Protein AF-A0A7S1SJR2-F1 (afdb_monomer_lite)

Secondary structure (DSSP, 8-state):
--TT--SEEEHHHHHHHHHHH-TT--HHHHHHHHHHHHHT-TT-SSEEEHHHHHHHHHHHHHT----------TTSSTTS-SSPPP--------------------------------------------------------

Foldseek 3Di:
DDPPPPQKAALVRVLVVVCVVPVPDDPVNSVVLSVLLCVQPPVNPNIDGPVSNVVSVVVVVVVPPVPPPPVVVPPPPPPPCPDPDDDDPDDDDDDDDDDDPDDDDPDDDPPPPPPPPPPPPPPPPPDDDDDDDDDDDDDDDD

Organism: NCBI:txid63592

Sequence (142 aa):
MDPRRAGYLDYGQIAKLLRGACSTVNNHHLRAVVHQCHAHDTNALGQLSYMELIQVLHMADVCIEPEPMVLKTAKAQAKEWRHGPPPVKSQRSADVPVEHCEAEVLGGAFGQDIRLSAEFEQRTDPHGAAASAYRSERAHSG

Structure (mmCIF, N/CA/C/O backbone):
data_AF-A0A7S1SJR2-F1
#
_entry.id   AF-A0A7S1SJR2-F1
#
loop_
_atom_site.group_PDB
_atom_site.id
_atom_site.type_symbol
_atom_site.label_atom_id
_atom_site.label_alt_id
_atom_site.label_comp_id
_atom_site.label_asym_id
_atom_site.label_entity_id
_atom_site.label_seq_id
_atom_site.pdbx_PDB_ins_code
_atom_site.Cartn_x
_atom_site.Cartn_y
_atom_site.Cartn_z
_atom_site.occupancy
_atom_site.B_iso_or_equiv
_atom_site.auth_seq_id
_atom_site.auth_comp_id
_atom_site.auth_asym_id
_atom_site.auth_atom_id
_atom_site.pdbx_PDB_model_num
ATOM 1 N N . MET A 1 1 ? -9.067 -8.487 -2.986 1.00 60.16 1 MET A N 1
ATOM 2 C CA . MET A 1 1 ? -8.695 -9.887 -3.279 1.00 60.16 1 MET A CA 1
ATOM 3 C C . MET A 1 1 ? -8.706 -10.042 -4.790 1.00 60.16 1 MET A C 1
ATOM 5 O O . MET A 1 1 ? -9.707 -9.647 -5.375 1.00 60.16 1 MET A O 1
ATOM 9 N N . ASP A 1 2 ? -7.588 -10.480 -5.384 1.00 78.38 2 ASP A N 1
ATOM 10 C CA . ASP A 1 2 ? -7.322 -10.465 -6.837 1.00 78.38 2 ASP A CA 1
ATOM 11 C C . ASP A 1 2 ? -8.315 -11.370 -7.593 1.00 78.38 2 ASP A C 1
ATOM 13 O O . ASP A 1 2 ? -8.214 -12.599 -7.516 1.00 78.38 2 ASP A O 1
ATOM 17 N N . PRO A 1 3 ? -9.288 -10.794 -8.322 1.00 79.12 3 PRO A N 1
ATOM 18 C CA . PRO A 1 3 ? -10.309 -11.578 -9.005 1.00 79.12 3 PRO A CA 1
ATOM 19 C C . PRO A 1 3 ? -9.767 -12.300 -10.243 1.00 79.12 3 PRO A C 1
ATOM 21 O O . PRO A 1 3 ? -10.426 -13.202 -10.753 1.00 79.12 3 PRO A O 1
ATOM 24 N N . ARG A 1 4 ? -8.589 -11.908 -10.746 1.00 86.12 4 ARG A N 1
ATOM 25 C CA . ARG A 1 4 ? -8.010 -12.432 -11.988 1.00 86.12 4 ARG A CA 1
ATOM 26 C C . ARG A 1 4 ? -6.876 -13.420 -11.742 1.00 86.12 4 ARG A C 1
ATOM 28 O O . ARG A 1 4 ? -6.437 -14.049 -12.698 1.00 86.12 4 ARG A O 1
ATOM 35 N N . ARG A 1 5 ? -6.426 -13.575 -10.489 1.00 87.12 5 ARG A N 1
ATOM 36 C CA . ARG A 1 5 ? -5.244 -14.378 -10.121 1.00 87.12 5 ARG A CA 1
ATOM 37 C C . ARG A 1 5 ? -4.029 -14.020 -10.983 1.00 87.12 5 ARG A C 1
ATOM 39 O O . ARG A 1 5 ? -3.245 -14.889 -11.351 1.00 87.12 5 ARG A O 1
ATOM 46 N N . ALA A 1 6 ? -3.906 -12.741 -11.325 1.00 90.19 6 ALA A N 1
ATOM 47 C CA . ALA A 1 6 ? -2.816 -12.222 -12.133 1.00 90.19 6 ALA A CA 1
ATOM 48 C C . ALA A 1 6 ? -1.496 -12.201 -11.347 1.00 90.19 6 ALA A C 1
ATOM 50 O O . ALA A 1 6 ? -0.434 -12.130 -11.954 1.00 90.19 6 ALA A O 1
ATOM 51 N N . GLY A 1 7 ? -1.558 -12.269 -10.010 1.00 93.62 7 GLY A N 1
ATOM 52 C CA . GLY A 1 7 ? -0.378 -12.171 -9.145 1.00 93.62 7 GLY A CA 1
ATOM 53 C C . GLY A 1 7 ? 0.056 -10.728 -8.873 1.00 93.62 7 GLY A C 1
ATOM 54 O O . GLY A 1 7 ? 1.083 -10.508 -8.229 1.00 93.62 7 GLY A O 1
ATOM 55 N N . TYR A 1 8 ? -0.753 -9.765 -9.321 1.00 95.75 8 TYR A N 1
ATOM 56 C CA . TYR A 1 8 ? -0.559 -8.334 -9.133 1.00 95.75 8 TYR A CA 1
ATOM 57 C C . TYR A 1 8 ? -1.798 -7.723 -8.486 1.00 95.75 8 TYR A C 1
ATOM 59 O O . TYR A 1 8 ? -2.928 -8.137 -8.753 1.00 95.75 8 TYR A O 1
ATOM 67 N N . LEU A 1 9 ? -1.582 -6.727 -7.635 1.00 94.94 9 LEU A N 1
ATOM 68 C CA . LEU A 1 9 ? -2.630 -6.006 -6.931 1.00 94.94 9 LEU A CA 1
ATOM 69 C C . LEU A 1 9 ? -2.511 -4.515 -7.238 1.00 94.94 9 LEU A C 1
ATOM 71 O O . LEU A 1 9 ? -1.492 -3.893 -6.946 1.00 94.94 9 LEU A O 1
ATOM 75 N N . ASP A 1 10 ? -3.578 -3.939 -7.791 1.00 95.44 10 ASP A N 1
ATOM 76 C CA . ASP A 1 10 ? -3.702 -2.487 -7.913 1.00 95.44 10 ASP A CA 1
ATOM 77 C C . ASP A 1 10 ? -3.899 -1.835 -6.526 1.00 95.44 10 ASP A C 1
ATOM 79 O O . ASP A 1 10 ? -4.357 -2.469 -5.565 1.00 95.44 10 ASP A O 1
ATOM 83 N N . TYR A 1 11 ? -3.582 -0.544 -6.400 1.00 95.25 11 TYR A N 1
ATOM 84 C CA . TYR A 1 11 ? -3.700 0.169 -5.120 1.00 95.25 11 TYR A CA 1
ATOM 85 C C . TYR A 1 11 ? -5.126 0.163 -4.545 1.00 95.25 11 TYR A C 1
ATOM 87 O O . TYR A 1 11 ? -5.310 0.162 -3.325 1.00 95.25 11 TYR A O 1
ATOM 95 N N . GLY A 1 12 ? -6.150 0.124 -5.402 1.00 95.12 12 GLY A N 1
ATOM 96 C CA . GLY A 1 12 ? -7.546 0.051 -4.977 1.00 95.12 12 GLY A CA 1
ATOM 97 C C . GLY A 1 12 ? -7.889 -1.298 -4.343 1.00 95.12 12 GLY A C 1
ATOM 98 O O . GLY A 1 12 ? -8.612 -1.360 -3.348 1.00 95.12 12 GLY A O 1
ATOM 99 N N . GLN A 1 13 ? -7.350 -2.386 -4.882 1.00 95.19 13 GLN A N 1
ATOM 100 C CA . GLN A 1 13 ? -7.478 -3.741 -4.373 1.00 95.19 13 GLN A CA 1
ATOM 101 C C . GLN A 1 13 ? -6.706 -3.912 -3.070 1.00 95.19 13 GLN A C 1
ATOM 103 O O . GLN A 1 13 ? -7.237 -4.554 -2.164 1.00 95.19 13 GLN A O 1
ATOM 108 N N . ILE A 1 14 ? -5.520 -3.305 -2.949 1.00 94.38 14 ILE A N 1
ATOM 109 C CA . ILE A 1 14 ? -4.755 -3.254 -1.694 1.00 94.38 14 ILE A CA 1
ATOM 110 C C . ILE A 1 14 ? -5.565 -2.508 -0.626 1.00 94.38 14 ILE A C 1
ATOM 112 O O . ILE A 1 14 ? -5.790 -3.040 0.458 1.00 94.38 14 ILE A O 1
ATOM 116 N N . ALA A 1 15 ? -6.103 -1.325 -0.936 1.00 94.75 15 ALA A N 1
ATOM 117 C CA . ALA A 1 15 ? -6.919 -0.561 0.009 1.00 94.75 15 ALA A CA 1
ATOM 118 C C . ALA A 1 15 ? -8.188 -1.319 0.444 1.00 94.75 15 ALA A C 1
ATOM 120 O O . ALA A 1 15 ? -8.528 -1.344 1.629 1.00 94.75 15 ALA A O 1
ATOM 121 N N . LYS A 1 16 ? -8.874 -1.981 -0.499 1.00 94.50 16 LYS A N 1
ATOM 122 C CA . LYS A 1 16 ? -10.027 -2.849 -0.204 1.00 94.50 16 LYS A CA 1
ATOM 123 C C . LYS A 1 16 ? -9.636 -4.040 0.670 1.00 94.50 16 LYS A C 1
ATOM 125 O O . LYS A 1 16 ? -10.393 -4.392 1.569 1.00 94.50 16 LYS A O 1
ATOM 130 N N . LEU A 1 17 ? -8.477 -4.649 0.418 1.00 92.69 17 LEU A N 1
ATOM 131 C CA . LEU A 1 17 ? -7.954 -5.758 1.214 1.00 92.69 17 LEU A CA 1
ATOM 132 C C . LEU A 1 17 ? -7.677 -5.312 2.654 1.00 92.69 17 LEU A C 1
ATOM 134 O O . LEU A 1 17 ? -8.177 -5.941 3.579 1.00 92.69 17 LEU A O 1
ATOM 138 N N . LEU A 1 18 ? -6.965 -4.200 2.843 1.00 92.38 18 LEU A N 1
ATOM 139 C CA . LEU A 1 18 ? -6.646 -3.660 4.168 1.00 92.38 18 LEU A CA 1
ATOM 140 C C . LEU A 1 18 ? -7.903 -3.275 4.954 1.00 92.38 18 LEU A C 1
ATOM 142 O O . LEU A 1 18 ? -8.019 -3.602 6.131 1.00 92.38 18 LEU A O 1
ATOM 146 N N . ARG A 1 19 ? -8.882 -2.645 4.293 1.00 93.94 19 ARG A N 1
ATOM 147 C CA . ARG A 1 19 ? -10.172 -2.309 4.913 1.00 93.94 19 ARG A CA 1
ATOM 148 C C . ARG A 1 19 ? -10.999 -3.549 5.266 1.00 93.94 19 ARG A C 1
ATOM 150 O O . ARG A 1 19 ? -11.718 -3.532 6.258 1.00 93.94 19 ARG A O 1
ATOM 157 N N . GLY A 1 20 ? -10.908 -4.607 4.461 1.00 93.75 20 GLY A N 1
ATOM 158 C CA . GLY A 1 20 ? -11.555 -5.889 4.746 1.00 93.75 20 GLY A CA 1
ATOM 159 C C . GLY A 1 20 ? -10.886 -6.655 5.889 1.00 93.75 20 GLY A C 1
ATOM 160 O O . GLY A 1 20 ? -11.577 -7.292 6.674 1.00 93.75 20 GLY A O 1
ATOM 161 N N . ALA A 1 21 ? -9.559 -6.567 6.002 1.00 91.06 21 ALA A N 1
ATOM 162 C CA . ALA A 1 21 ? -8.794 -7.196 7.076 1.00 91.06 21 ALA A CA 1
ATOM 163 C C . ALA A 1 21 ? -8.952 -6.462 8.415 1.00 91.06 21 ALA A C 1
ATOM 165 O O . ALA A 1 21 ? -8.946 -7.093 9.468 1.00 91.06 21 ALA A O 1
ATOM 166 N N . CYS A 1 22 ? -9.100 -5.135 8.384 1.00 91.56 22 CYS A N 1
ATOM 167 C CA . CYS A 1 22 ? -9.219 -4.319 9.581 1.00 91.56 22 CYS A CA 1
ATOM 168 C C . CYS A 1 22 ? -10.207 -3.163 9.352 1.00 91.56 22 CYS A C 1
ATOM 170 O O . CYS A 1 22 ? -9.918 -2.176 8.672 1.00 91.56 22 CYS A O 1
ATOM 172 N N . SER A 1 23 ? -11.399 -3.286 9.940 1.00 92.56 23 SER A N 1
ATOM 173 C CA . SER A 1 23 ? -12.489 -2.312 9.789 1.00 92.56 23 SER A CA 1
ATOM 174 C C . SER A 1 23 ? -12.237 -0.991 10.522 1.00 92.56 23 SER A C 1
ATOM 176 O O . SER A 1 23 ? -12.874 0.013 10.212 1.00 92.56 23 SER A O 1
ATOM 178 N N . THR A 1 24 ? -11.294 -0.965 11.467 1.00 93.25 24 THR A N 1
ATOM 179 C CA . THR A 1 24 ? -10.934 0.226 12.252 1.00 93.25 24 THR A CA 1
ATOM 180 C C . THR A 1 24 ? -9.947 1.148 11.529 1.00 93.25 24 THR A C 1
ATOM 182 O O . THR A 1 24 ? -9.641 2.238 12.017 1.00 93.25 24 THR A O 1
ATOM 185 N N . VAL A 1 25 ? -9.445 0.754 10.353 1.00 91.50 25 VAL A N 1
ATOM 186 C CA . VAL A 1 25 ? -8.456 1.539 9.608 1.00 91.50 25 VAL A CA 1
ATOM 187 C C . VAL A 1 25 ? -9.111 2.759 8.955 1.00 91.50 25 VAL A C 1
ATOM 189 O O . VAL A 1 25 ? -9.926 2.652 8.036 1.00 91.50 25 VAL A O 1
ATOM 192 N N . ASN A 1 26 ? -8.694 3.948 9.391 1.00 95.19 26 ASN A N 1
ATOM 193 C CA . ASN A 1 26 ? -9.114 5.217 8.802 1.00 95.19 26 ASN A CA 1
ATOM 194 C C . ASN A 1 26 ? -8.533 5.411 7.380 1.00 95.19 26 ASN A C 1
ATOM 196 O O . ASN A 1 26 ? -7.458 4.912 7.045 1.00 95.19 26 ASN A O 1
ATOM 200 N N . ASN A 1 27 ? -9.209 6.213 6.550 1.00 93.81 27 ASN A N 1
ATOM 201 C CA . ASN A 1 27 ? -8.744 6.645 5.226 1.00 93.81 27 ASN A CA 1
ATOM 202 C C . ASN A 1 27 ? -7.329 7.240 5.255 1.00 93.81 27 ASN A C 1
ATOM 204 O O . ASN A 1 27 ? -6.569 7.051 4.308 1.00 93.81 27 ASN A O 1
ATOM 208 N N . HIS A 1 28 ? -6.969 7.943 6.333 1.00 93.38 28 HIS A N 1
ATOM 209 C CA . HIS A 1 28 ? -5.633 8.515 6.489 1.00 93.38 28 HIS A CA 1
ATOM 210 C C . HIS A 1 28 ? -4.544 7.432 6.565 1.00 93.38 28 HIS A C 1
ATOM 212 O O . HIS A 1 28 ? -3.560 7.500 5.833 1.00 93.38 28 HIS A O 1
ATOM 218 N N . HIS A 1 29 ? -4.763 6.383 7.366 1.00 90.62 29 HIS A N 1
ATOM 219 C CA . HIS A 1 29 ? -3.839 5.249 7.470 1.00 90.62 29 HIS A CA 1
ATOM 220 C C . HI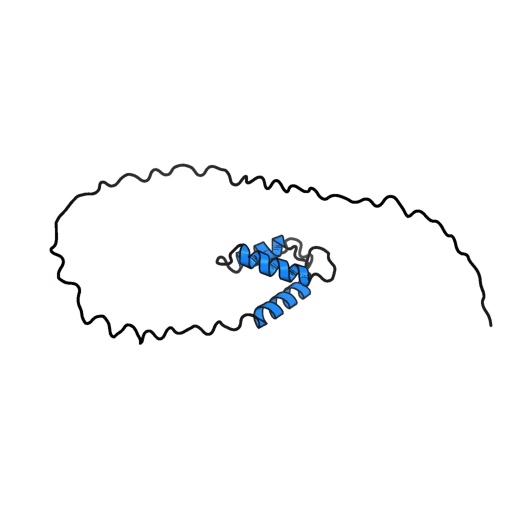S A 1 29 ? -3.746 4.480 6.150 1.00 90.62 29 HIS A C 1
ATOM 222 O O . HIS A 1 29 ? -2.650 4.152 5.708 1.00 90.62 29 HIS A O 1
ATOM 228 N N . LEU A 1 30 ? -4.878 4.260 5.469 1.00 93.12 30 LEU A N 1
ATOM 229 C CA . LEU A 1 30 ? -4.869 3.633 4.143 1.00 93.12 30 LEU A CA 1
ATOM 230 C C . LEU A 1 30 ? -4.043 4.441 3.142 1.00 93.12 30 LEU A C 1
ATOM 232 O O . LEU A 1 30 ? -3.276 3.858 2.384 1.00 93.12 30 LEU A O 1
ATOM 236 N N . ARG A 1 31 ? -4.157 5.775 3.152 1.00 94.50 31 ARG A N 1
ATOM 237 C CA . ARG A 1 31 ? -3.366 6.641 2.271 1.00 94.50 31 ARG A CA 1
ATOM 238 C C . ARG A 1 31 ? -1.870 6.535 2.573 1.00 94.50 31 ARG A C 1
ATOM 240 O O . ARG A 1 31 ? -1.088 6.478 1.631 1.00 94.50 31 ARG A O 1
ATOM 247 N N . ALA A 1 32 ? -1.483 6.456 3.846 1.00 91.31 32 ALA A N 1
ATOM 248 C CA . ALA A 1 32 ? -0.088 6.257 4.238 1.00 91.31 32 ALA A CA 1
ATOM 249 C C . ALA A 1 32 ? 0.461 4.906 3.747 1.00 91.31 32 ALA A C 1
ATOM 251 O O . ALA A 1 32 ? 1.538 4.861 3.155 1.00 91.31 32 ALA A O 1
ATOM 252 N N . VAL A 1 33 ? -0.302 3.820 3.909 1.00 91.31 33 VAL A N 1
ATOM 253 C CA . VAL A 1 33 ? 0.106 2.487 3.434 1.00 91.31 33 VAL A CA 1
ATOM 254 C C . VAL A 1 33 ? 0.186 2.437 1.908 1.00 91.31 33 VAL A C 1
ATOM 256 O O . VAL A 1 33 ? 1.158 1.921 1.366 1.00 91.31 33 VAL A O 1
ATOM 259 N N . VAL A 1 34 ? -0.790 3.010 1.199 1.00 93.56 34 VAL A N 1
ATOM 260 C CA . VAL A 1 34 ? -0.770 3.079 -0.273 1.00 93.56 34 VAL A CA 1
ATOM 261 C C . VAL A 1 34 ? 0.407 3.917 -0.770 1.00 93.56 34 VAL A C 1
ATOM 263 O O . VAL A 1 34 ? 1.062 3.526 -1.730 1.00 93.56 34 VAL A O 1
ATOM 266 N N . HIS A 1 35 ? 0.723 5.028 -0.100 1.00 93.56 35 HIS A N 1
ATOM 267 C CA . HIS A 1 35 ? 1.904 5.827 -0.421 1.00 93.56 35 HIS A CA 1
ATOM 268 C C . HIS A 1 35 ? 3.201 5.022 -0.243 1.00 93.56 35 HIS A C 1
ATOM 270 O O . HIS A 1 35 ? 4.084 5.098 -1.092 1.00 93.56 35 HIS A O 1
ATOM 276 N N . GLN A 1 36 ? 3.302 4.200 0.807 1.00 91.81 36 GLN A N 1
ATOM 277 C CA . GLN A 1 36 ? 4.444 3.294 0.961 1.00 91.81 36 GLN A CA 1
ATOM 278 C C . GLN A 1 36 ? 4.484 2.215 -0.121 1.00 91.81 36 GLN A C 1
ATOM 280 O O . GLN A 1 36 ? 5.538 1.961 -0.691 1.00 91.81 36 GLN A O 1
ATOM 285 N N . CYS A 1 37 ? 3.339 1.638 -0.489 1.00 94.31 37 CYS A N 1
ATOM 286 C CA . CYS A 1 37 ? 3.277 0.700 -1.611 1.00 94.31 37 CYS A CA 1
ATOM 287 C C . CYS A 1 37 ? 3.785 1.348 -2.908 1.00 94.31 37 CYS A C 1
ATOM 289 O O . CYS A 1 37 ? 4.523 0.717 -3.653 1.00 94.31 37 CYS A O 1
ATOM 291 N N . HIS A 1 38 ? 3.438 2.614 -3.157 1.00 95.00 38 HIS A N 1
ATOM 292 C CA . HIS A 1 38 ? 3.920 3.360 -4.319 1.00 95.00 38 HIS A CA 1
ATOM 293 C C . HIS A 1 38 ? 5.441 3.572 -4.295 1.00 95.00 38 HIS A C 1
ATOM 295 O O . HIS A 1 38 ? 6.087 3.454 -5.329 1.00 95.00 38 HIS A O 1
ATOM 301 N N . ALA A 1 39 ? 6.036 3.846 -3.131 1.00 93.25 39 ALA A N 1
ATOM 302 C CA . ALA A 1 39 ? 7.491 3.978 -3.003 1.00 93.25 39 ALA A CA 1
ATOM 303 C C . ALA A 1 39 ? 8.247 2.667 -3.300 1.00 93.25 39 ALA A C 1
ATOM 305 O O . ALA A 1 39 ? 9.412 2.703 -3.689 1.00 93.25 39 ALA A O 1
ATOM 306 N N . HIS A 1 40 ? 7.577 1.524 -3.135 1.00 92.69 40 HIS A N 1
ATOM 307 C CA . HIS A 1 40 ? 8.121 0.189 -3.377 1.00 92.69 40 HIS A CA 1
ATOM 308 C C . HIS A 1 40 ? 7.704 -0.426 -4.725 1.00 92.69 40 HIS A C 1
ATOM 310 O O . HIS A 1 40 ? 8.132 -1.536 -5.034 1.00 92.69 40 HIS A O 1
ATOM 316 N N . ASP A 1 41 ? 6.915 0.280 -5.543 1.00 95.25 41 ASP A N 1
ATOM 317 C CA . ASP A 1 41 ? 6.620 -0.121 -6.922 1.00 95.25 41 ASP A CA 1
ATOM 318 C C . ASP A 1 41 ? 7.832 0.187 -7.811 1.00 95.25 41 ASP A C 1
ATOM 320 O O . ASP A 1 41 ? 7.947 1.249 -8.425 1.00 95.25 41 ASP A O 1
ATOM 324 N N . THR A 1 42 ? 8.771 -0.758 -7.850 1.00 92.38 42 THR A N 1
ATOM 325 C CA . THR A 1 42 ? 10.034 -0.611 -8.588 1.00 92.38 42 THR A CA 1
ATOM 326 C C . THR A 1 42 ? 9.839 -0.495 -10.098 1.00 92.38 42 THR A C 1
ATOM 328 O O . THR A 1 42 ? 10.683 0.077 -10.786 1.00 92.38 42 THR A O 1
ATOM 331 N N . ASN A 1 43 ? 8.722 -1.010 -10.612 1.00 92.88 43 ASN A N 1
ATOM 332 C CA . ASN A 1 43 ? 8.427 -1.053 -12.040 1.00 92.88 43 ASN A CA 1
ATOM 333 C C . ASN A 1 43 ? 7.518 0.102 -12.494 1.00 92.88 43 ASN A C 1
ATOM 335 O O . ASN A 1 43 ? 7.271 0.233 -13.693 1.00 92.88 43 ASN A O 1
ATOM 339 N N . ALA A 1 44 ? 7.030 0.929 -11.559 1.00 91.50 44 ALA A N 1
ATOM 340 C CA . ALA A 1 44 ? 6.111 2.042 -11.800 1.00 91.50 44 ALA A CA 1
ATOM 341 C C . ALA A 1 44 ? 4.871 1.645 -12.624 1.00 91.50 44 ALA A C 1
ATOM 343 O O . ALA A 1 44 ? 4.383 2.411 -13.459 1.00 91.50 44 ALA A O 1
ATOM 344 N N . LEU A 1 45 ? 4.361 0.427 -12.410 1.00 94.62 45 LEU A N 1
ATOM 345 C CA . LEU A 1 45 ? 3.210 -0.100 -13.151 1.00 94.62 45 LEU A CA 1
ATOM 346 C C . LEU A 1 45 ? 1.871 0.290 -12.511 1.00 94.62 45 LEU A C 1
ATOM 348 O O . LEU A 1 45 ? 0.815 0.008 -13.079 1.00 94.62 45 LEU A O 1
ATOM 352 N N . GLY A 1 46 ? 1.895 0.909 -11.328 1.00 95.06 46 GLY A N 1
ATOM 353 C CA . GLY A 1 46 ? 0.695 1.220 -10.556 1.00 95.06 46 GLY A CA 1
ATOM 354 C C . GLY A 1 46 ? 0.057 -0.019 -9.918 1.00 95.06 46 GLY A C 1
ATOM 355 O O . GLY A 1 46 ? -1.116 0.001 -9.535 1.00 95.06 46 GLY A O 1
ATOM 356 N N . GLN A 1 47 ? 0.814 -1.112 -9.837 1.00 96.25 47 GLN A N 1
ATOM 357 C CA . GLN A 1 47 ? 0.395 -2.392 -9.283 1.00 96.25 47 GLN A CA 1
ATOM 358 C C . GLN A 1 47 ? 1.597 -3.072 -8.635 1.00 96.25 47 GLN A C 1
ATOM 360 O O . GLN A 1 47 ? 2.699 -3.024 -9.170 1.00 96.25 47 GLN A O 1
ATOM 365 N N . LEU A 1 48 ? 1.373 -3.734 -7.502 1.00 96.06 48 LEU A N 1
ATOM 366 C CA . LEU A 1 48 ? 2.423 -4.470 -6.806 1.00 96.06 48 LEU A CA 1
ATOM 367 C C . LEU A 1 48 ? 2.273 -5.958 -7.068 1.00 96.06 48 LEU A C 1
ATOM 369 O O . LEU A 1 48 ? 1.172 -6.510 -6.976 1.00 96.06 48 LEU A O 1
ATOM 373 N N . SER A 1 49 ? 3.391 -6.622 -7.331 1.00 94.88 49 SER A N 1
ATOM 374 C CA . SER A 1 49 ? 3.453 -8.073 -7.228 1.00 94.88 49 SER A CA 1
ATOM 375 C C . SER A 1 49 ? 3.235 -8.515 -5.778 1.00 94.88 49 SER A C 1
ATOM 377 O O . SER A 1 49 ? 3.474 -7.773 -4.821 1.00 94.88 49 SER A O 1
ATOM 379 N N . TYR A 1 50 ? 2.814 -9.765 -5.592 1.00 90.38 50 TYR A N 1
ATOM 380 C CA . TYR A 1 50 ? 2.654 -10.331 -4.251 1.00 90.38 50 TYR A CA 1
ATOM 381 C C . TYR A 1 50 ? 3.949 -10.268 -3.417 1.00 90.38 50 TYR A C 1
ATOM 383 O O . TYR A 1 50 ? 3.900 -10.028 -2.213 1.00 90.38 50 TYR A O 1
ATOM 391 N N . MET A 1 51 ? 5.109 -10.421 -4.066 1.00 92.19 51 MET A N 1
ATOM 392 C CA . MET A 1 51 ? 6.417 -10.335 -3.411 1.00 92.19 51 MET A CA 1
ATOM 393 C C . MET A 1 51 ? 6.731 -8.919 -2.919 1.00 92.19 51 MET A C 1
ATOM 395 O O . MET A 1 51 ? 7.154 -8.763 -1.775 1.00 92.19 51 MET A O 1
ATOM 399 N N . GLU A 1 52 ? 6.485 -7.894 -3.739 1.00 93.75 52 GLU A N 1
ATOM 400 C CA . GLU A 1 52 ? 6.666 -6.490 -3.340 1.00 93.75 52 GLU A CA 1
ATOM 401 C C . GLU A 1 52 ? 5.715 -6.123 -2.196 1.00 93.75 52 GLU A C 1
ATOM 403 O O . GLU A 1 52 ? 6.125 -5.499 -1.220 1.00 93.75 52 GLU A O 1
ATOM 408 N N . LEU A 1 53 ? 4.459 -6.582 -2.251 1.00 91.75 53 LEU A N 1
ATOM 409 C CA . LEU A 1 53 ? 3.504 -6.344 -1.170 1.00 91.75 53 LEU A CA 1
ATOM 410 C C . LEU A 1 53 ? 3.953 -6.987 0.153 1.00 91.75 53 LEU A C 1
ATOM 412 O O . LEU A 1 53 ? 3.850 -6.346 1.197 1.00 91.75 53 LEU A O 1
ATOM 416 N N . ILE A 1 54 ? 4.469 -8.222 0.134 1.00 89.19 54 ILE A N 1
ATOM 417 C CA . ILE A 1 54 ? 5.017 -8.868 1.340 1.00 89.19 54 ILE A CA 1
ATOM 418 C C . ILE A 1 54 ? 6.193 -8.069 1.900 1.00 89.19 54 ILE A C 1
ATOM 420 O O . ILE A 1 54 ? 6.278 -7.893 3.112 1.00 89.19 54 ILE A O 1
ATOM 424 N N . GLN A 1 55 ? 7.089 -7.572 1.045 1.00 90.50 55 GLN A N 1
ATOM 425 C CA . GLN A 1 55 ? 8.218 -6.754 1.491 1.00 90.50 55 GLN A CA 1
ATOM 426 C C . GLN A 1 55 ? 7.740 -5.479 2.188 1.00 90.50 55 GLN A C 1
ATOM 428 O O . GLN A 1 55 ? 8.200 -5.187 3.290 1.00 90.50 55 GLN A O 1
ATOM 433 N N . VAL A 1 56 ? 6.768 -4.774 1.601 1.00 91.00 56 VAL A N 1
ATOM 434 C CA . VAL A 1 56 ? 6.155 -3.585 2.214 1.00 91.00 56 VAL A CA 1
ATOM 435 C C . VAL A 1 56 ? 5.529 -3.927 3.566 1.00 91.00 56 VAL A C 1
ATOM 437 O O . VAL A 1 56 ? 5.720 -3.192 4.532 1.00 91.00 56 VAL A O 1
ATOM 440 N N . LEU A 1 57 ? 4.810 -5.049 3.658 1.00 86.75 57 LEU A N 1
ATOM 441 C CA . LEU A 1 57 ? 4.188 -5.484 4.909 1.00 86.75 57 LEU A CA 1
ATOM 442 C C . LEU A 1 57 ? 5.225 -5.855 5.970 1.00 86.75 57 LEU A C 1
ATOM 444 O O . LEU A 1 57 ? 5.077 -5.422 7.103 1.00 86.75 57 LEU A O 1
ATOM 448 N N . HIS A 1 58 ? 6.293 -6.573 5.618 1.00 86.94 58 HIS A N 1
ATOM 449 C CA . HIS A 1 58 ? 7.386 -6.860 6.551 1.00 86.94 58 HIS A CA 1
ATOM 450 C C . HIS A 1 58 ? 8.074 -5.583 7.037 1.00 86.94 58 HIS A C 1
ATOM 452 O O . HIS A 1 58 ? 8.382 -5.470 8.219 1.00 86.94 58 HIS A O 1
ATOM 458 N N . MET A 1 59 ? 8.293 -4.605 6.156 1.00 82.31 59 MET A N 1
ATOM 459 C CA . MET A 1 59 ? 8.861 -3.317 6.558 1.00 82.31 59 MET A CA 1
ATOM 460 C C . MET A 1 59 ? 7.917 -2.538 7.477 1.00 82.31 59 MET A C 1
ATOM 462 O O . MET A 1 59 ? 8.380 -1.897 8.416 1.00 82.31 59 MET A O 1
ATOM 466 N N . ALA A 1 60 ? 6.605 -2.622 7.245 1.00 78.88 60 ALA A N 1
ATOM 467 C CA . ALA A 1 60 ? 5.610 -2.019 8.121 1.00 78.88 60 ALA A CA 1
ATOM 468 C C . ALA A 1 60 ? 5.533 -2.720 9.489 1.00 78.88 60 ALA A C 1
ATOM 470 O O . ALA A 1 60 ? 5.402 -2.033 10.497 1.00 78.88 60 ALA A O 1
ATOM 471 N N . ASP A 1 61 ? 5.656 -4.050 9.534 1.00 71.50 61 ASP A N 1
ATOM 472 C CA . ASP A 1 61 ? 5.593 -4.855 10.765 1.00 71.50 61 ASP A CA 1
ATOM 473 C C . ASP A 1 61 ? 6.789 -4.575 11.689 1.00 71.50 61 ASP A C 1
ATOM 475 O O . ASP A 1 61 ? 6.630 -4.450 12.899 1.00 71.50 61 ASP A O 1
ATOM 479 N N . VAL A 1 62 ? 7.978 -4.343 11.116 1.00 54.97 62 VAL A N 1
ATOM 480 C CA . VAL A 1 62 ? 9.166 -3.882 11.865 1.00 54.97 62 VAL A CA 1
ATOM 481 C C . VAL A 1 62 ? 8.937 -2.509 12.516 1.00 54.97 62 VAL A C 1
ATOM 483 O O . VAL A 1 62 ? 9.579 -2.184 13.511 1.00 54.97 62 VAL A O 1
ATOM 486 N N . CYS A 1 63 ? 8.016 -1.701 11.989 1.00 53.88 63 CYS A N 1
ATOM 487 C CA . CYS A 1 63 ? 7.675 -0.398 12.557 1.00 53.88 63 CYS A CA 1
ATOM 488 C C . CYS A 1 63 ? 6.533 -0.446 13.577 1.00 53.88 63 CYS A C 1
ATOM 490 O O . CYS A 1 63 ? 6.310 0.555 14.261 1.00 53.88 63 CYS A O 1
ATOM 492 N N . ILE A 1 64 ? 5.828 -1.573 13.719 1.00 53.44 64 ILE A N 1
ATOM 493 C CA . ILE A 1 64 ? 4.906 -1.782 14.836 1.00 53.44 64 ILE A CA 1
ATOM 494 C C . ILE A 1 64 ? 5.747 -2.277 16.015 1.00 53.44 64 ILE A C 1
ATOM 496 O O . ILE A 1 64 ? 5.619 -3.408 16.478 1.00 53.44 64 ILE A O 1
ATOM 500 N N . GLU A 1 65 ? 6.623 -1.408 16.529 1.00 51.91 65 GLU A N 1
ATOM 501 C CA . GLU A 1 65 ? 6.988 -1.510 17.940 1.00 51.91 65 GLU A CA 1
ATOM 502 C C . GLU A 1 65 ? 5.646 -1.561 18.681 1.00 51.91 65 GLU A C 1
ATOM 504 O O . GLU A 1 65 ? 4.822 -0.661 18.466 1.00 51.91 65 GLU A O 1
ATOM 509 N N . PRO A 1 66 ? 5.346 -2.621 19.457 1.00 53.06 66 PRO A N 1
ATOM 510 C CA . PRO A 1 66 ? 4.133 -2.636 20.245 1.00 53.06 66 PRO A CA 1
ATOM 511 C C . PRO A 1 66 ? 4.243 -1.405 21.125 1.00 53.06 66 PRO A C 1
ATOM 513 O O . PRO A 1 66 ? 5.095 -1.392 22.013 1.00 53.06 66 PRO A O 1
ATOM 516 N N . GLU A 1 67 ? 3.461 -0.361 20.811 1.00 51.84 67 GLU A N 1
ATOM 517 C CA . GLU A 1 67 ? 3.406 0.866 21.601 1.00 51.84 67 GLU A CA 1
ATOM 518 C C . GLU A 1 67 ? 3.345 0.359 23.031 1.00 51.84 67 GLU A C 1
ATOM 520 O O . GLU A 1 67 ? 2.412 -0.408 23.313 1.00 51.84 67 GLU A O 1
ATOM 525 N N . PRO A 1 68 ? 4.392 0.586 23.856 1.00 54.91 68 PRO A N 1
ATOM 526 C CA . PRO A 1 68 ? 4.501 -0.088 25.131 1.00 54.91 68 PRO A CA 1
ATOM 527 C C . PRO A 1 68 ? 3.240 0.335 25.825 1.00 54.91 68 PRO A C 1
ATOM 529 O O . PRO A 1 68 ? 3.128 1.525 26.117 1.00 54.91 68 PRO A O 1
ATOM 532 N N . MET A 1 69 ? 2.263 -0.586 25.935 1.00 51.69 69 MET A N 1
ATOM 533 C CA . MET A 1 69 ? 0.939 -0.250 26.426 1.00 51.69 69 MET A CA 1
ATOM 534 C C . MET A 1 69 ? 1.260 0.482 27.695 1.00 51.69 69 MET A C 1
ATOM 536 O O . MET A 1 69 ? 1.832 -0.118 28.612 1.00 51.69 69 MET A O 1
ATOM 540 N N . VAL A 1 70 ? 1.028 1.796 27.687 1.00 55.56 70 VAL A N 1
ATOM 541 C CA . VAL A 1 70 ? 1.232 2.601 28.864 1.00 55.56 70 VAL A CA 1
ATOM 542 C C . VAL A 1 70 ? 0.117 2.065 29.723 1.00 55.56 70 VAL A C 1
ATOM 544 O O . VAL A 1 70 ? -1.033 2.493 29.621 1.00 55.56 70 VAL A O 1
ATOM 547 N N . LEU A 1 71 ? 0.453 1.020 30.485 1.00 53.81 71 LEU A N 1
ATOM 548 C CA . LEU A 1 71 ? -0.196 0.557 31.678 1.00 53.81 71 LEU A CA 1
ATOM 549 C C . LEU A 1 71 ? -0.158 1.813 32.513 1.00 53.81 71 LEU A C 1
ATOM 551 O O . LEU A 1 71 ? 0.769 2.035 33.290 1.00 53.81 71 LEU A O 1
ATOM 555 N N . LYS A 1 72 ? -1.121 2.701 32.237 1.00 57.25 72 LYS A N 1
ATOM 556 C CA . LYS A 1 72 ? -1.479 3.818 33.070 1.00 57.25 72 LYS A CA 1
ATOM 557 C C . LYS A 1 72 ? -1.759 3.109 34.360 1.00 57.25 72 LYS A C 1
ATOM 559 O O . LYS A 1 72 ? -2.776 2.439 34.525 1.00 57.25 72 LYS A O 1
ATOM 564 N N . THR A 1 73 ? -0.744 3.130 35.201 1.00 52.16 73 THR A N 1
ATOM 565 C CA . THR A 1 73 ? -0.771 2.663 36.552 1.00 52.16 73 THR A CA 1
ATOM 566 C C . THR A 1 73 ? -1.962 3.390 37.136 1.00 52.16 73 THR A C 1
ATOM 568 O O . THR A 1 73 ? -1.906 4.573 37.465 1.00 52.16 73 THR A O 1
ATOM 571 N N . ALA A 1 74 ? -3.078 2.672 37.232 1.00 52.81 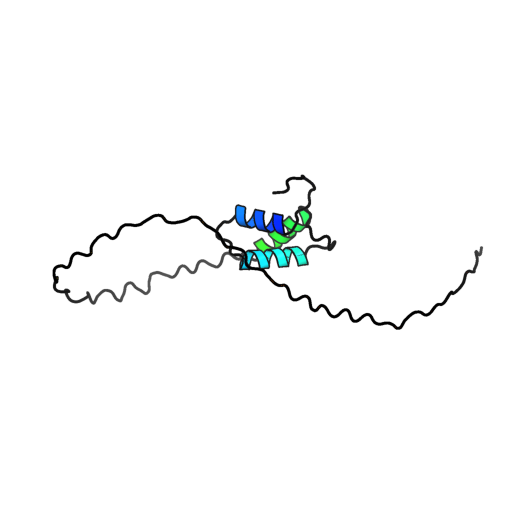74 ALA A N 1
ATOM 572 C CA . ALA A 1 74 ? -4.292 3.064 37.925 1.00 52.81 74 ALA A CA 1
ATOM 573 C C . ALA A 1 74 ? -4.027 3.122 39.445 1.00 52.81 74 ALA A C 1
ATOM 575 O O . ALA A 1 74 ? -4.820 2.667 40.260 1.00 52.81 74 ALA A O 1
ATOM 576 N N . LYS A 1 75 ? -2.855 3.632 39.839 1.00 55.41 75 LYS A N 1
ATOM 577 C CA . LYS A 1 75 ? -2.353 3.760 41.205 1.00 55.41 75 LYS A CA 1
ATOM 578 C C . LYS A 1 75 ? -2.208 5.215 41.649 1.00 55.41 75 LYS A C 1
ATOM 580 O O . LYS A 1 75 ? -1.827 5.436 42.790 1.00 55.41 75 LYS A O 1
ATOM 585 N N . ALA A 1 76 ? -2.574 6.195 40.819 1.00 54.25 76 ALA A N 1
ATOM 586 C CA . ALA A 1 76 ? -2.573 7.605 41.222 1.00 54.25 76 ALA A CA 1
ATOM 587 C C . ALA A 1 76 ? -3.969 8.220 41.455 1.00 54.25 76 ALA A C 1
ATOM 589 O O . ALA A 1 76 ? -4.037 9.328 41.969 1.00 54.25 76 ALA A O 1
ATOM 590 N N . GLN A 1 77 ? -5.079 7.522 41.170 1.00 50.16 77 GLN A N 1
ATOM 591 C CA . GLN A 1 77 ? -6.440 8.035 41.444 1.00 50.16 77 GLN A CA 1
ATOM 592 C C . GLN A 1 77 ? -7.177 7.352 42.609 1.00 50.16 77 GLN A C 1
ATOM 594 O O . GLN A 1 77 ? -8.334 7.658 42.880 1.00 50.16 77 GLN A O 1
ATOM 599 N N . ALA A 1 78 ? -6.512 6.487 43.380 1.00 51.78 78 ALA A N 1
ATOM 600 C CA . ALA A 1 78 ? -7.107 5.906 44.589 1.00 51.78 78 ALA A CA 1
ATOM 601 C C . ALA A 1 78 ? -7.056 6.837 45.825 1.00 51.78 78 ALA A C 1
ATOM 603 O O . ALA A 1 78 ? -7.502 6.441 46.901 1.00 51.78 78 ALA A O 1
ATOM 604 N N . LYS A 1 79 ? -6.512 8.063 45.714 1.00 54.56 79 LYS A N 1
ATOM 605 C CA . LYS A 1 79 ? -6.328 8.978 46.861 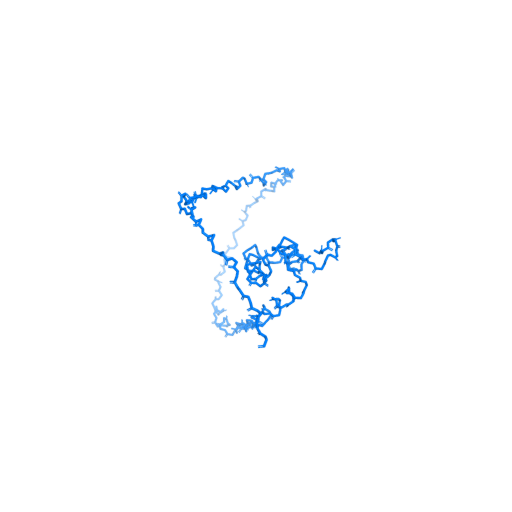1.00 54.56 79 LYS A CA 1
ATOM 606 C C . LYS A 1 79 ? -7.277 10.186 46.892 1.00 54.56 79 LYS A C 1
ATOM 608 O O . LYS A 1 79 ? -7.198 10.970 47.829 1.00 54.56 79 LYS A O 1
ATOM 613 N N . GLU A 1 80 ? -8.213 10.308 45.951 1.00 50.56 80 GLU A N 1
ATOM 614 C CA . GLU A 1 80 ? -9.097 11.487 45.859 1.00 50.56 80 GLU A CA 1
ATOM 615 C C . GLU A 1 80 ? -10.597 11.139 45.861 1.00 50.56 80 GLU A C 1
ATOM 617 O O . GLU A 1 80 ? -11.415 11.821 45.266 1.00 50.56 80 GLU A O 1
ATOM 622 N N . TRP A 1 81 ? -10.979 10.073 46.572 1.00 53.62 81 TRP A N 1
ATOM 623 C CA . TRP A 1 81 ? -12.390 9.718 46.820 1.00 53.62 81 TRP A CA 1
ATOM 624 C C . TRP A 1 81 ? -12.741 9.664 48.316 1.00 53.62 81 TRP A C 1
ATOM 626 O O . TRP A 1 81 ? -13.670 8.973 48.724 1.00 53.62 81 TRP A O 1
ATOM 636 N N . ARG A 1 82 ? -12.008 10.397 49.170 1.00 57.75 82 ARG A N 1
ATOM 637 C CA . ARG A 1 82 ? -12.380 10.579 50.591 1.00 57.75 82 ARG A CA 1
ATOM 638 C C . ARG A 1 82 ? -13.254 11.805 50.862 1.00 57.75 82 ARG A C 1
ATOM 640 O O . ARG A 1 82 ? -13.650 12.016 52.005 1.00 57.75 82 ARG A O 1
ATOM 647 N N . HIS A 1 83 ? -13.610 12.564 49.833 1.00 62.59 83 HIS A N 1
ATOM 648 C CA . HIS A 1 83 ? -14.624 13.605 49.932 1.00 62.59 83 HIS A CA 1
ATOM 649 C C . HIS A 1 83 ? -15.808 13.199 49.067 1.00 62.59 83 HIS A C 1
ATOM 651 O O . HIS A 1 83 ? -15.859 13.473 47.873 1.00 62.59 83 HIS A O 1
ATOM 657 N N . GLY A 1 84 ? -16.726 12.455 49.687 1.00 59.47 84 GLY A N 1
ATOM 658 C CA . GLY A 1 84 ? -18.003 12.131 49.072 1.00 59.47 84 GLY A CA 1
ATOM 659 C C . GLY A 1 84 ? -18.736 13.415 48.666 1.00 59.47 84 GLY A C 1
ATOM 660 O O . GLY A 1 84 ? -18.647 14.417 49.383 1.00 59.47 84 GLY A O 1
ATOM 661 N N . PRO A 1 85 ? -19.450 13.413 47.530 1.00 64.88 85 PRO A N 1
ATOM 662 C CA . PRO A 1 85 ? -20.316 14.524 47.177 1.00 64.88 85 PRO A CA 1
ATOM 663 C C . PRO A 1 85 ? -21.367 14.721 48.286 1.00 64.88 85 PRO A C 1
ATOM 665 O O . PRO A 1 85 ? -21.864 13.732 48.837 1.00 64.88 85 PRO A O 1
ATOM 668 N N . PRO A 1 86 ? -21.712 15.971 48.649 1.00 69.25 86 PRO A N 1
ATOM 669 C CA . PRO A 1 86 ? -22.796 16.217 49.590 1.00 69.25 86 PRO A CA 1
ATOM 670 C C . PRO A 1 86 ? -24.103 15.605 49.052 1.00 69.25 86 PRO A C 1
ATOM 672 O O . PRO A 1 86 ? -24.310 15.572 47.836 1.00 69.25 86 PRO A O 1
ATOM 675 N N . PRO A 1 87 ? -24.994 15.113 49.932 1.00 66.31 87 PRO A N 1
ATOM 676 C CA . PRO A 1 87 ? -26.242 14.484 49.519 1.00 66.31 87 PRO A CA 1
ATOM 677 C C . PRO A 1 87 ? -27.103 15.483 48.740 1.00 66.31 87 PRO A C 1
ATOM 679 O O . PRO A 1 87 ? -27.584 16.479 49.286 1.00 66.31 87 PRO A O 1
ATOM 682 N N . VAL A 1 88 ? -27.298 15.208 47.451 1.00 63.88 88 VAL A N 1
ATOM 683 C CA . VAL A 1 88 ? -28.196 15.977 46.590 1.00 63.88 88 VAL A CA 1
ATOM 684 C C . VAL A 1 88 ? -29.623 15.632 47.002 1.00 63.88 88 VAL A C 1
ATOM 686 O O . VAL A 1 88 ? -30.049 14.478 46.928 1.00 63.88 88 VAL A O 1
ATOM 689 N N . LYS A 1 89 ? -30.356 16.632 47.500 1.00 62.78 89 LYS A N 1
ATOM 690 C CA . LYS A 1 89 ? -31.772 16.489 47.834 1.00 62.78 89 LYS A CA 1
ATOM 691 C C . LYS A 1 89 ? -32.531 16.130 46.561 1.00 62.78 89 LYS A C 1
ATOM 693 O O . LYS A 1 89 ? -32.519 16.876 45.588 1.00 62.78 89 LYS A O 1
ATOM 698 N N . SER A 1 90 ? -33.170 14.969 46.611 1.00 61.41 90 SER A N 1
ATOM 699 C CA . SER A 1 90 ? -34.056 14.432 45.589 1.00 61.41 90 SER A CA 1
ATOM 700 C C . SER A 1 90 ? -35.167 15.440 45.289 1.00 61.41 90 SER A C 1
ATOM 702 O O . SER A 1 90 ? -36.054 15.655 46.117 1.00 61.41 90 SER A O 1
ATOM 704 N N . GLN A 1 91 ? -35.095 16.090 44.127 1.00 56.53 91 GLN A N 1
ATOM 705 C CA . GLN A 1 91 ? -36.178 16.915 43.614 1.00 56.53 91 GLN A CA 1
ATOM 706 C C . GLN A 1 91 ? -36.873 16.141 42.497 1.00 56.53 91 GLN A C 1
ATOM 708 O O . GLN A 1 91 ? -36.316 15.858 41.440 1.00 56.53 91 GLN A O 1
ATOM 713 N N . ARG A 1 92 ? -38.094 15.731 42.838 1.00 55.66 92 ARG A N 1
ATOM 714 C CA . ARG A 1 92 ? -39.081 15.056 42.006 1.00 55.66 92 ARG A CA 1
ATOM 715 C C . ARG A 1 92 ? -39.330 15.789 40.682 1.00 55.66 92 ARG A C 1
ATOM 717 O O . ARG A 1 92 ? -39.585 16.987 40.690 1.00 55.66 92 ARG A O 1
ATOM 724 N N . SER A 1 93 ? -39.414 14.966 39.639 1.00 57.56 93 SER A N 1
ATOM 725 C CA . SER A 1 93 ? -40.434 14.983 38.583 1.00 57.56 93 SER A CA 1
ATOM 726 C C . SER A 1 93 ? -40.459 16.154 37.600 1.00 57.56 93 SER A C 1
ATOM 728 O O . SER A 1 93 ? -40.897 17.249 37.932 1.00 57.56 93 SER A O 1
ATOM 730 N N . ALA A 1 94 ? -40.198 15.831 36.334 1.00 49.56 94 ALA A N 1
ATOM 731 C CA . ALA A 1 94 ? -41.103 16.187 35.245 1.00 49.56 94 ALA A CA 1
ATOM 732 C C . ALA A 1 94 ? -40.954 15.156 34.116 1.00 49.56 94 ALA A C 1
ATOM 734 O O . ALA A 1 94 ? -39.851 14.928 33.620 1.00 49.56 94 ALA A O 1
ATOM 735 N N . ASP A 1 95 ? -42.069 14.505 33.788 1.00 60.19 95 ASP A N 1
ATOM 736 C CA . ASP A 1 95 ? -42.292 13.690 32.598 1.00 60.19 95 ASP A CA 1
ATOM 737 C C . ASP A 1 95 ? -41.740 14.361 31.336 1.00 60.19 95 ASP A C 1
ATOM 739 O O . ASP A 1 95 ? -42.062 15.514 31.043 1.00 60.19 95 ASP A O 1
ATOM 743 N N . VAL A 1 96 ? -40.949 13.613 30.565 1.00 56.97 96 VAL A N 1
ATOM 744 C CA . VAL A 1 96 ? -40.587 13.980 29.194 1.00 56.97 96 VAL A CA 1
ATOM 745 C C . VAL A 1 96 ? -41.358 13.046 28.258 1.00 56.97 96 VAL A C 1
ATOM 747 O O . VAL A 1 96 ? -41.232 11.826 28.403 1.00 56.97 96 VAL A O 1
ATOM 750 N N . PRO A 1 97 ? -42.173 13.577 27.330 1.00 58.91 97 PRO A N 1
ATOM 751 C CA . PRO A 1 97 ? -42.931 12.759 26.399 1.00 58.91 97 PRO A CA 1
ATOM 752 C C . PRO A 1 97 ? -41.994 12.056 25.410 1.00 58.91 97 PRO A C 1
ATOM 754 O O . PRO A 1 97 ? -41.051 12.642 24.881 1.00 58.91 97 PRO A O 1
ATOM 757 N N . VAL A 1 98 ? -42.280 10.774 25.186 1.00 61.03 98 VAL A N 1
ATOM 758 C CA . VAL A 1 98 ? -41.706 9.946 24.124 1.00 61.03 98 VAL A CA 1
ATOM 759 C C . VAL A 1 98 ? -42.192 10.502 22.789 1.00 61.03 98 VAL A C 1
ATOM 761 O O . VAL A 1 98 ? -43.340 10.282 22.408 1.00 61.03 98 VAL A O 1
ATOM 764 N N . GLU A 1 99 ? -41.328 11.229 22.088 1.00 59.94 99 GLU A N 1
ATOM 765 C CA . GLU A 1 99 ? -41.557 11.565 20.686 1.00 59.94 99 GLU A CA 1
ATOM 766 C C . GLU A 1 99 ? -41.068 10.415 19.801 1.00 59.94 99 GLU A C 1
ATOM 768 O O . GLU A 1 99 ? -39.995 9.837 19.996 1.00 59.94 99 GLU A O 1
ATOM 773 N N . HIS A 1 100 ? -41.936 10.044 18.868 1.00 49.03 100 HIS A N 1
ATOM 774 C CA . HIS A 1 100 ? -41.797 8.940 17.938 1.00 49.03 100 HIS A CA 1
ATOM 775 C C . HIS A 1 100 ? -40.567 9.099 17.031 1.00 49.03 100 HIS A C 1
ATOM 777 O O . HIS A 1 100 ? -40.414 10.104 16.343 1.00 49.03 100 HIS A O 1
ATOM 783 N N . CYS A 1 101 ? -39.731 8.058 16.960 1.00 40.38 101 CYS A N 1
ATOM 784 C CA . CYS A 1 101 ? -38.779 7.884 15.865 1.00 40.38 101 CYS A CA 1
ATOM 785 C C . CYS A 1 101 ? -39.548 7.503 14.594 1.00 40.38 101 CYS A C 1
ATOM 787 O O . CYS A 1 101 ? -39.872 6.329 14.396 1.00 40.38 101 CYS A O 1
ATOM 789 N N . GLU A 1 102 ? -39.826 8.476 13.730 1.00 46.12 102 GLU A N 1
ATOM 790 C CA . GLU A 1 102 ? -40.180 8.197 12.341 1.00 46.12 102 GLU A CA 1
ATOM 791 C C . GLU A 1 102 ? -38.917 7.827 11.559 1.00 46.12 102 GLU A C 1
ATOM 793 O O . GLU A 1 102 ? -37.919 8.548 11.513 1.00 46.12 102 GLU A O 1
ATOM 798 N N . ALA A 1 103 ? -38.954 6.624 10.993 1.00 57.38 103 ALA A N 1
ATOM 799 C CA . ALA A 1 103 ? -37.962 6.119 10.070 1.00 57.38 103 ALA A CA 1
ATOM 800 C C . ALA A 1 103 ? -38.163 6.799 8.713 1.00 57.38 103 ALA A C 1
ATOM 802 O O . ALA A 1 103 ? -39.000 6.366 7.924 1.00 57.38 103 ALA A O 1
ATOM 803 N N . GLU A 1 104 ? -37.375 7.833 8.427 1.00 52.84 104 GLU A N 1
ATOM 804 C CA . GLU A 1 104 ? -37.365 8.468 7.114 1.00 52.84 104 GLU A CA 1
ATOM 805 C C . GLU A 1 104 ? -36.011 8.329 6.403 1.00 52.84 104 GLU A C 1
ATOM 807 O O . GLU A 1 104 ? -34.976 8.848 6.810 1.00 52.84 104 GLU A O 1
ATOM 812 N N . VAL A 1 105 ? -36.101 7.618 5.274 1.00 53.31 105 VAL A N 1
ATOM 813 C CA . VAL A 1 105 ? -35.413 7.899 4.009 1.00 53.31 105 VAL A CA 1
ATOM 814 C C . VAL A 1 105 ? -33.908 7.594 3.953 1.00 53.31 105 VAL A C 1
ATOM 816 O O . VAL A 1 105 ? -33.024 8.445 4.007 1.00 53.31 105 VAL A O 1
ATOM 819 N N . LEU A 1 106 ? -33.636 6.323 3.641 1.00 54.50 106 LEU A N 1
ATOM 820 C CA . LEU A 1 106 ? -32.542 5.920 2.755 1.00 54.50 106 LEU A CA 1
ATOM 821 C C . LEU A 1 106 ? -32.698 6.640 1.404 1.00 54.50 106 LEU A C 1
ATOM 823 O O . LEU A 1 106 ? -33.487 6.216 0.561 1.00 54.50 106 LEU A O 1
ATOM 827 N N . GLY A 1 107 ? -31.951 7.721 1.185 1.00 50.62 107 GLY A N 1
ATOM 828 C CA . GLY A 1 107 ? -32.037 8.453 -0.075 1.00 50.62 107 GLY A CA 1
ATOM 829 C C . GLY A 1 107 ? -30.943 9.491 -0.288 1.00 50.62 107 GLY A C 1
ATOM 830 O O . GLY A 1 107 ? -31.170 10.674 -0.089 1.00 50.62 107 GLY A O 1
ATOM 831 N N . GLY A 1 108 ? -29.805 9.043 -0.822 1.00 53.38 108 GLY A N 1
ATOM 832 C CA . GLY A 1 108 ? -29.041 9.829 -1.792 1.00 53.38 108 GLY A CA 1
ATOM 833 C C . GLY A 1 108 ? -27.963 10.790 -1.278 1.00 53.38 108 GLY A C 1
ATOM 834 O O . GLY A 1 108 ? -28.033 11.354 -0.197 1.00 53.38 108 GLY A O 1
A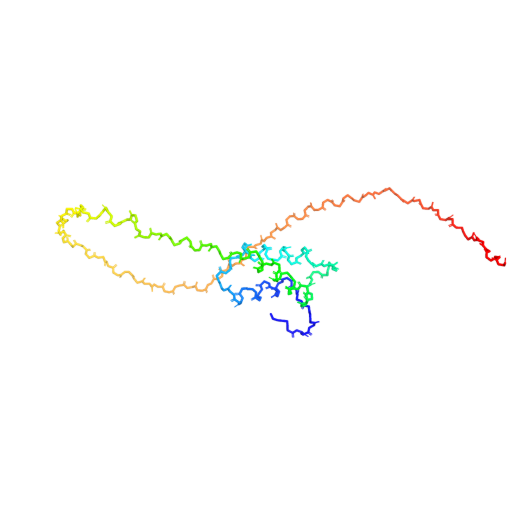TOM 835 N N . ALA A 1 109 ? -26.994 11.008 -2.172 1.00 55.97 109 ALA A N 1
ATOM 836 C CA . ALA A 1 109 ? -26.047 12.124 -2.213 1.00 55.97 109 ALA A CA 1
ATOM 837 C C . ALA A 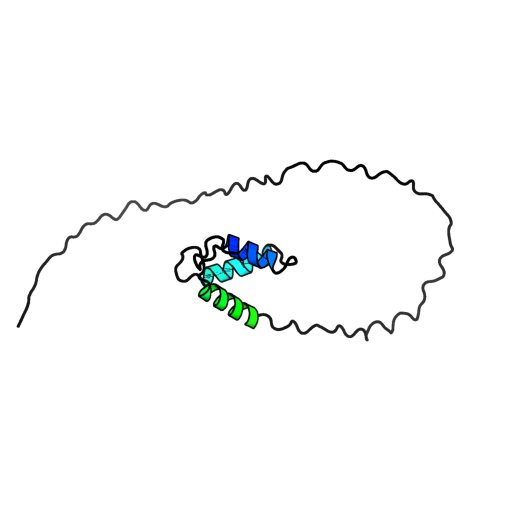1 109 ? -24.691 11.975 -1.488 1.00 55.97 109 ALA A C 1
ATOM 839 O O . ALA A 1 109 ? -24.262 12.856 -0.754 1.00 55.97 109 ALA A O 1
ATOM 840 N N . PHE A 1 110 ? -23.916 10.943 -1.843 1.00 50.12 110 PHE A N 1
ATOM 841 C CA . PHE A 1 110 ? -22.453 11.095 -1.949 1.00 50.12 110 PHE A CA 1
ATOM 842 C C . PHE A 1 110 ? -22.060 11.310 -3.417 1.00 50.12 110 PHE A C 1
ATOM 844 O O . PHE A 1 110 ? -21.450 10.462 -4.060 1.00 50.12 110 PHE A O 1
ATOM 851 N N . GLY A 1 111 ? -22.467 12.460 -3.951 1.0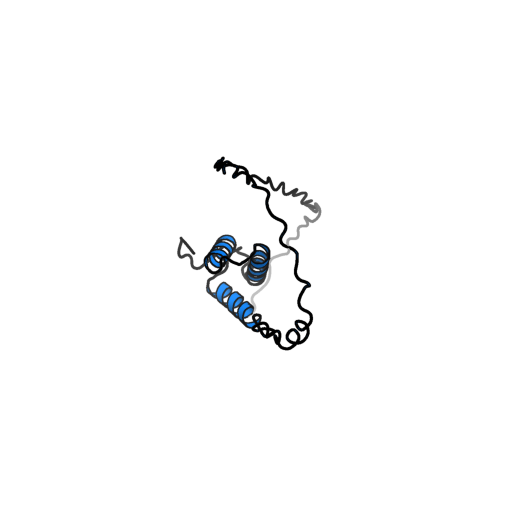0 53.16 111 GLY A N 1
ATOM 852 C CA . GLY A 1 111 ? -21.948 13.039 -5.187 1.00 53.16 111 GLY A CA 1
ATOM 853 C C . GLY A 1 111 ? -21.138 14.278 -4.835 1.00 53.16 111 GLY A C 1
ATOM 854 O O . GLY A 1 111 ? -21.588 15.394 -5.062 1.00 53.16 111 GLY A O 1
ATOM 855 N N . GLN A 1 112 ? -19.980 14.095 -4.197 1.00 55.06 112 GLN A N 1
ATOM 856 C CA . GLN A 1 112 ? -18.991 15.165 -4.146 1.00 55.06 112 GLN A CA 1
ATOM 857 C C . GLN A 1 112 ? -18.229 15.120 -5.465 1.00 55.06 112 GLN A C 1
ATOM 859 O O . GLN A 1 112 ? -17.340 14.291 -5.652 1.00 55.06 112 GLN A O 1
ATOM 864 N N . ASP A 1 113 ? -18.629 15.996 -6.385 1.00 52.22 113 ASP A N 1
ATOM 865 C CA . ASP A 1 113 ? -17.832 16.378 -7.543 1.00 52.22 113 ASP A CA 1
ATOM 866 C C . ASP A 1 113 ? -16.491 16.919 -7.043 1.00 52.22 113 ASP A C 1
ATOM 868 O O . ASP A 1 113 ? -16.344 18.089 -6.678 1.00 52.22 113 ASP A O 1
ATOM 872 N N . ILE A 1 114 ? -15.485 16.049 -7.011 1.00 53.66 114 ILE A N 1
ATOM 873 C CA . ILE A 1 114 ? -14.097 16.481 -6.943 1.00 53.66 114 ILE A CA 1
ATOM 874 C C . ILE A 1 114 ? -13.785 17.054 -8.325 1.00 53.66 114 ILE A C 1
ATOM 876 O O . ILE A 1 114 ? -13.304 16.356 -9.217 1.00 53.66 114 ILE A O 1
ATOM 880 N N . ARG A 1 115 ? -14.071 18.346 -8.512 1.00 53.84 115 ARG A N 1
ATOM 881 C CA . ARG A 1 115 ? -13.438 19.144 -9.563 1.00 53.84 115 ARG A CA 1
ATOM 882 C C . ARG A 1 115 ? -11.946 19.202 -9.244 1.00 53.84 115 ARG A C 1
ATOM 884 O O . ARG A 1 115 ? -11.480 20.076 -8.520 1.00 53.84 115 ARG A O 1
ATOM 891 N N . LEU A 1 116 ? -11.204 18.224 -9.754 1.00 54.50 116 LEU A N 1
ATOM 892 C CA . LEU A 1 116 ? -9.761 18.325 -9.901 1.00 54.50 116 LEU A CA 1
ATOM 893 C C . LEU A 1 116 ? -9.515 19.412 -10.948 1.00 54.50 116 LEU A C 1
ATOM 895 O O . LEU A 1 116 ? -9.611 19.160 -12.148 1.00 54.50 116 LEU A O 1
ATOM 899 N N . SER A 1 117 ? -9.257 20.636 -10.493 1.00 52.72 117 SER A N 1
ATOM 900 C CA . SER A 1 117 ? -8.698 21.694 -11.328 1.00 52.72 117 SER A CA 1
ATOM 901 C C . SER A 1 117 ? -7.291 21.265 -11.744 1.00 52.72 117 SER A C 1
ATOM 903 O O . SER A 1 117 ? -6.309 21.552 -11.066 1.00 52.72 117 SER A O 1
ATOM 905 N N . ALA A 1 118 ? -7.203 20.498 -12.826 1.00 51.56 118 ALA A N 1
ATOM 906 C CA . ALA A 1 118 ? -5.959 20.207 -13.510 1.00 51.56 118 ALA A CA 1
ATOM 907 C C . ALA A 1 118 ? -5.610 21.400 -14.407 1.00 51.56 118 ALA A C 1
ATOM 909 O O . ALA A 1 118 ? -5.752 21.338 -15.624 1.00 51.56 118 ALA A O 1
ATOM 910 N N . GLU A 1 119 ? -5.145 22.493 -13.807 1.00 58.59 119 GLU A N 1
ATOM 911 C CA . GLU A 1 119 ? -4.309 23.454 -14.530 1.00 58.59 119 GLU A CA 1
ATOM 912 C C . GLU A 1 119 ? -2.870 22.938 -14.463 1.00 58.59 119 GLU A C 1
ATOM 914 O O . GLU A 1 119 ? -2.021 23.414 -13.717 1.00 58.59 119 GLU A O 1
ATOM 919 N N . PHE A 1 120 ? -2.633 21.856 -15.205 1.00 59.53 120 PHE A N 1
ATOM 920 C CA . PHE A 1 120 ? -1.294 21.387 -15.518 1.00 59.53 120 PHE A CA 1
ATOM 921 C C . PHE A 1 120 ? -0.828 22.188 -16.734 1.00 59.53 120 PHE A C 1
ATOM 923 O O . PHE A 1 120 ? -1.128 21.835 -17.875 1.00 59.53 120 PHE A O 1
ATOM 930 N N . GLU A 1 121 ? -0.148 23.308 -16.486 1.00 57.88 121 GLU A N 1
ATOM 931 C CA . GLU A 1 121 ? 0.580 24.038 -17.520 1.00 57.88 121 GLU A CA 1
ATOM 932 C C . GLU A 1 121 ? 1.659 23.116 -18.105 1.00 57.88 121 GLU A C 1
ATOM 934 O O . GLU A 1 121 ? 2.768 22.983 -17.583 1.00 57.88 121 GLU A O 1
ATOM 939 N N . GLN A 1 122 ? 1.334 22.466 -19.224 1.00 57.88 122 GLN A N 1
ATOM 940 C CA . GLN A 1 122 ? 2.331 21.952 -20.148 1.00 57.88 122 GLN A CA 1
ATOM 941 C C . GLN A 1 122 ? 3.111 23.149 -20.695 1.00 57.88 122 GLN A C 1
ATOM 943 O O . GLN A 1 122 ? 2.738 23.751 -21.701 1.00 57.88 122 GLN A O 1
ATOM 948 N N . ARG A 1 123 ? 4.236 23.475 -20.053 1.00 54.44 123 ARG A N 1
ATOM 949 C CA . ARG A 1 123 ? 5.354 24.110 -20.752 1.00 54.44 123 ARG A CA 1
ATOM 950 C C . ARG A 1 123 ? 5.862 23.114 -21.787 1.00 54.44 123 ARG A C 1
ATOM 952 O O . ARG A 1 123 ? 6.754 22.314 -21.534 1.00 54.44 123 ARG A O 1
ATOM 959 N N . THR A 1 124 ? 5.242 23.136 -22.958 1.00 57.34 124 THR A N 1
ATOM 960 C CA . THR A 1 124 ? 5.883 22.667 -24.175 1.00 57.34 124 THR A CA 1
ATOM 961 C C . THR A 1 124 ? 7.005 23.649 -24.471 1.00 57.34 124 THR A C 1
ATOM 963 O O . THR A 1 124 ? 6.735 24.751 -24.942 1.00 57.34 124 THR A O 1
ATOM 966 N N . ASP A 1 125 ? 8.243 23.275 -24.160 1.00 61.75 125 ASP A N 1
ATOM 967 C CA . ASP A 1 125 ? 9.425 23.925 -24.717 1.00 61.75 125 ASP A CA 1
ATOM 968 C C . ASP A 1 125 ? 9.422 23.698 -26.239 1.00 61.75 125 ASP A C 1
ATOM 970 O O . ASP A 1 125 ? 9.586 22.557 -26.682 1.00 61.75 125 ASP A O 1
ATOM 974 N N . PRO A 1 126 ? 9.236 24.730 -27.084 1.00 62.81 126 PRO A N 1
ATOM 975 C CA . PRO A 1 126 ? 9.263 24.572 -28.524 1.00 62.81 126 PRO A CA 1
ATOM 976 C C . PRO A 1 126 ? 10.624 25.032 -29.049 1.00 62.81 126 PRO A C 1
ATOM 978 O O . PRO A 1 126 ? 10.682 25.928 -29.875 1.00 62.81 126 PRO A O 1
ATOM 981 N N . HIS A 1 127 ? 11.738 24.478 -28.563 1.00 53.72 127 HIS A N 1
ATOM 982 C CA . HIS A 1 127 ? 13.048 24.740 -29.169 1.00 53.72 127 HIS A CA 1
ATOM 983 C C . HIS A 1 127 ? 14.042 23.617 -28.871 1.00 53.72 127 HIS A C 1
ATOM 985 O O . HIS A 1 127 ? 14.643 23.559 -27.805 1.00 53.72 127 HIS A O 1
ATOM 991 N N . GLY A 1 128 ? 14.248 22.737 -29.851 1.00 54.81 128 GLY A N 1
ATOM 992 C CA . GLY A 1 128 ? 15.314 21.740 -29.766 1.00 54.81 128 GLY A CA 1
ATOM 993 C C . GLY A 1 128 ? 15.412 20.745 -30.915 1.00 54.81 128 GLY A C 1
ATOM 994 O O . GLY A 1 128 ? 16.051 19.713 -30.755 1.00 54.81 128 GLY A O 1
ATOM 995 N N . ALA A 1 129 ? 14.798 21.016 -32.070 1.00 56.31 129 ALA A N 1
ATOM 996 C CA . ALA A 1 129 ? 15.106 20.284 -33.290 1.00 56.31 129 ALA A CA 1
ATOM 997 C C . ALA A 1 129 ? 16.484 20.728 -33.816 1.00 56.31 129 ALA A C 1
ATOM 999 O O . ALA A 1 129 ? 16.601 21.747 -34.492 1.00 56.31 129 ALA A O 1
ATOM 1000 N N . ALA A 1 130 ? 17.518 19.953 -33.502 1.00 58.91 130 ALA A N 1
ATOM 1001 C CA . ALA A 1 130 ? 18.774 19.891 -34.247 1.00 58.91 130 ALA A CA 1
ATOM 1002 C C . ALA A 1 130 ? 19.265 18.434 -34.150 1.00 58.91 130 ALA A C 1
ATOM 1004 O O . ALA A 1 130 ? 19.750 17.997 -33.116 1.00 58.91 130 ALA A O 1
ATOM 1005 N N . ALA A 1 131 ? 18.910 17.555 -35.086 1.00 57.03 131 ALA A N 1
ATOM 1006 C CA . ALA A 1 131 ? 19.633 17.365 -36.344 1.00 57.03 131 ALA A CA 1
ATOM 1007 C C . ALA A 1 131 ? 21.154 17.251 -36.141 1.00 57.03 131 ALA A C 1
ATOM 1009 O O . ALA A 1 131 ? 21.835 18.267 -36.109 1.00 57.03 131 ALA A O 1
ATOM 1010 N N . SER A 1 132 ? 21.667 16.018 -36.039 1.00 59.16 132 SER A N 1
ATOM 1011 C CA . SER A 1 132 ? 22.965 15.573 -36.587 1.00 59.16 132 SER A CA 1
ATOM 1012 C C . SER A 1 132 ? 23.131 14.081 -36.234 1.00 59.16 132 SER A C 1
ATOM 1014 O O . SER A 1 132 ? 23.321 13.744 -35.076 1.00 59.16 132 SER A O 1
ATOM 1016 N N . ALA A 1 133 ? 22.880 13.092 -37.093 1.00 60.62 133 ALA A N 1
ATOM 1017 C CA . ALA A 1 133 ? 23.558 12.806 -38.358 1.00 60.62 133 ALA A CA 1
ATOM 1018 C C . ALA A 1 133 ? 25.098 12.775 -38.248 1.00 60.62 133 ALA A C 1
ATOM 1020 O O . ALA A 1 133 ? 25.785 13.450 -39.004 1.00 60.62 133 ALA A O 1
ATOM 1021 N N . TYR A 1 134 ? 25.648 11.947 -37.352 1.00 60.69 134 TYR A N 1
ATOM 1022 C CA . TYR A 1 134 ? 27.011 11.415 -37.497 1.00 60.69 134 TYR A CA 1
ATOM 1023 C C . TYR A 1 134 ? 26.949 9.886 -37.399 1.00 60.69 134 TYR A C 1
ATOM 1025 O O . TYR A 1 134 ? 26.576 9.343 -36.369 1.00 60.69 134 TYR A O 1
ATOM 1033 N N . ARG A 1 135 ? 26.993 9.160 -38.516 1.00 56.75 135 ARG A N 1
ATOM 1034 C CA . ARG A 1 135 ? 28.129 8.871 -39.411 1.00 56.75 135 ARG A CA 1
ATOM 1035 C C . ARG A 1 135 ? 28.729 7.513 -39.043 1.00 56.75 135 ARG A C 1
ATOM 1037 O O . ARG A 1 135 ? 29.390 7.342 -38.030 1.00 56.75 135 ARG A O 1
ATOM 1044 N N . SER A 1 136 ? 28.408 6.587 -39.938 1.00 61.25 136 SER A N 1
ATOM 1045 C CA . SER A 1 136 ? 29.042 5.306 -40.221 1.00 61.25 136 SER A CA 1
ATOM 1046 C C . SER A 1 136 ? 30.577 5.365 -40.246 1.00 61.25 136 SER A C 1
ATOM 1048 O O . SER A 1 136 ? 31.154 6.434 -40.423 1.00 61.25 136 SER A O 1
ATOM 1050 N N . GLU A 1 137 ? 31.177 4.169 -40.232 1.00 58.25 137 GLU A N 1
ATOM 1051 C CA . GLU A 1 137 ? 32.604 3.823 -40.379 1.00 58.25 137 GLU A CA 1
ATOM 1052 C C . GLU A 1 137 ? 33.361 3.784 -39.032 1.00 58.25 137 GLU A C 1
ATOM 1054 O O . GLU A 1 137 ? 33.367 4.751 -38.287 1.00 58.25 137 GLU A O 1
ATOM 1059 N N . ARG A 1 138 ? 34.047 2.701 -38.637 1.00 55.91 138 ARG A N 1
ATOM 1060 C CA . ARG A 1 138 ? 35.015 1.937 -39.438 1.00 55.91 138 ARG A CA 1
ATOM 1061 C C . ARG A 1 138 ? 35.495 0.669 -38.697 1.00 55.91 138 ARG A C 1
ATOM 1063 O O . ARG A 1 138 ? 35.723 0.744 -37.498 1.00 55.91 138 ARG A O 1
ATOM 1070 N N . ALA A 1 139 ? 35.717 -0.403 -39.473 1.00 62.38 139 ALA A N 1
ATOM 1071 C CA . ALA A 1 139 ? 36.811 -1.401 -39.415 1.00 62.38 139 ALA A CA 1
ATOM 1072 C C . ALA A 1 139 ? 37.115 -2.102 -38.063 1.00 62.38 139 ALA A C 1
ATOM 1074 O O . ALA A 1 139 ? 37.472 -1.457 -37.091 1.00 62.38 139 ALA A O 1
ATOM 1075 N N . HIS A 1 140 ? 37.020 -3.427 -37.888 1.00 62.44 140 HIS A N 1
ATOM 1076 C CA . HIS A 1 140 ? 37.735 -4.508 -38.599 1.00 62.44 140 HIS A CA 1
ATOM 1077 C C . HIS A 1 140 ? 39.230 -4.233 -38.842 1.00 62.44 140 HIS A C 1
ATOM 1079 O O . HIS A 1 140 ? 39.611 -3.816 -39.927 1.00 62.44 140 HIS A O 1
ATOM 1085 N N . SER A 1 141 ? 40.043 -4.557 -37.837 1.00 61.09 141 SER A N 1
ATOM 1086 C CA . SER A 1 141 ? 41.358 -5.205 -37.965 1.00 61.09 141 SER A CA 1
ATOM 1087 C C . SER A 1 141 ? 41.437 -6.171 -36.772 1.00 61.09 141 SER A C 1
ATOM 1089 O O . SER A 1 141 ? 41.049 -5.787 -35.672 1.00 61.09 141 SER A O 1
ATOM 1091 N N . GLY A 1 142 ? 41.742 -7.457 -36.925 1.00 65.38 142 GLY A N 1
ATOM 1092 C CA . GLY A 1 142 ? 42.824 -7.986 -37.748 1.00 65.38 142 GLY A CA 1
ATOM 1093 C C . GLY A 1 142 ? 44.043 -8.073 -36.852 1.00 65.38 142 GLY A C 1
ATOM 1094 O O . GLY A 1 142 ? 44.639 -6.997 -36.640 1.00 65.38 142 GLY A O 1
#

Radius of gyration: 31.83 Å; chains: 1; bounding box: 86×39×91 Å

pLDDT: mean 71.21, std 18.05, range [40.38, 96.25]